Protein AF-A0A0J8TTZ3-F1 (afdb_monomer)

Radius of gyration: 18.93 Å; Cα contacts (8 Å, |Δi|>4): 121; chains: 1; bounding box: 47×55×58 Å

Organism: NCBI:txid454286

Sequence (157 aa):
MGAEGASVQDRLTRWAQRLKNLTVSPLTRDYPETTPSGPDVSKRAIEAFESLKLSSEVQAAISKLSGPGDSGFLVFLTAFVVLVSRLTGDEDIALGTSSESDGRSFVLRVPISQNESFAKLYSRVSEAFAQGVSDIVPLRTLRTYIQKENKYEVVKR

Structure (mmCIF, N/CA/C/O backbone):
data_AF-A0A0J8TTZ3-F1
#
_entry.id   AF-A0A0J8TTZ3-F1
#
loop_
_atom_site.group_PDB
_atom_site.id
_atom_site.type_symbol
_atom_site.label_atom_id
_atom_site.label_alt_id
_atom_site.label_comp_id
_atom_site.label_asym_id
_atom_site.label_entity_id
_atom_site.label_seq_id
_atom_site.pdbx_PDB_ins_code
_atom_site.Cartn_x
_atom_site.Cartn_y
_atom_site.Cartn_z
_atom_site.occupancy
_atom_site.B_iso_or_equiv
_atom_site.auth_seq_id
_atom_site.auth_comp_id
_atom_site.auth_asym_id
_atom_site.auth_atom_id
_atom_site.pdbx_PDB_model_num
ATOM 1 N N . MET A 1 1 ? 1.325 -30.690 -8.807 1.00 32.97 1 MET A N 1
ATOM 2 C CA . MET A 1 1 ? 1.105 -29.598 -9.780 1.00 32.97 1 MET A CA 1
ATOM 3 C C . MET A 1 1 ? 1.741 -28.349 -9.200 1.00 32.97 1 MET A C 1
ATOM 5 O O . MET A 1 1 ? 1.192 -27.787 -8.264 1.00 32.97 1 MET A O 1
ATOM 9 N N . GLY A 1 2 ? 2.962 -28.026 -9.629 1.00 34.06 2 GLY A N 1
ATOM 10 C CA . GLY A 1 2 ? 3.711 -26.878 -9.116 1.00 34.06 2 GLY A CA 1
ATOM 11 C C . GLY A 1 2 ? 3.268 -25.610 -9.833 1.00 34.06 2 GLY A C 1
ATOM 12 O O . GLY A 1 2 ? 3.233 -25.594 -11.059 1.00 34.06 2 GLY A O 1
ATOM 13 N N . ALA A 1 3 ? 2.906 -24.578 -9.077 1.00 40.16 3 ALA A N 1
ATOM 14 C CA . ALA A 1 3 ? 2.734 -23.243 -9.622 1.00 40.16 3 ALA A CA 1
ATOM 15 C C . ALA A 1 3 ? 4.099 -22.771 -10.141 1.00 40.16 3 ALA A C 1
ATOM 17 O O . ALA A 1 3 ? 5.017 -22.531 -9.356 1.00 40.16 3 ALA A O 1
ATOM 18 N N . GLU A 1 4 ? 4.248 -22.702 -11.461 1.00 42.59 4 GLU A N 1
ATOM 19 C CA . GLU A 1 4 ? 5.370 -22.027 -12.100 1.00 42.59 4 GLU A CA 1
ATOM 20 C C . GLU A 1 4 ? 5.381 -20.581 -11.598 1.00 42.59 4 GLU A C 1
ATOM 22 O O . GLU A 1 4 ? 4.459 -19.804 -11.854 1.00 42.59 4 GLU A O 1
ATOM 27 N N . GLY A 1 5 ? 6.398 -20.230 -10.809 1.00 55.91 5 GLY A N 1
ATOM 28 C CA . GLY A 1 5 ? 6.612 -18.850 -10.403 1.00 55.91 5 GLY A CA 1
ATOM 29 C C . GLY A 1 5 ? 6.749 -18.005 -11.663 1.00 55.91 5 GLY A C 1
ATOM 30 O O . GLY A 1 5 ? 7.667 -18.234 -12.448 1.00 55.91 5 GLY A O 1
ATOM 31 N N . ALA A 1 6 ? 5.817 -17.067 -11.866 1.00 66.12 6 ALA A N 1
ATOM 32 C CA . ALA A 1 6 ? 5.821 -16.165 -13.012 1.00 66.12 6 ALA A CA 1
ATOM 33 C C . ALA A 1 6 ? 7.231 -15.611 -13.243 1.00 66.12 6 ALA A C 1
ATOM 35 O O . ALA A 1 6 ? 7.907 -15.208 -12.285 1.00 66.12 6 ALA A O 1
ATOM 36 N N . SER A 1 7 ? 7.673 -15.589 -14.502 1.00 87.62 7 SER A N 1
ATOM 37 C CA . SER A 1 7 ? 9.035 -15.183 -14.819 1.00 87.62 7 SER A CA 1
ATOM 38 C C . SER A 1 7 ? 9.295 -13.760 -14.315 1.00 87.62 7 SER A C 1
ATOM 40 O O . SER A 1 7 ? 8.383 -12.936 -14.169 1.00 87.62 7 SER A O 1
ATOM 42 N N . VAL A 1 8 ? 10.561 -13.433 -14.052 1.00 87.94 8 VAL A N 1
ATOM 43 C CA . VAL A 1 8 ? 10.943 -12.073 -13.636 1.00 87.94 8 VAL A CA 1
ATOM 44 C C . VAL A 1 8 ? 10.455 -11.028 -14.649 1.00 87.94 8 VAL A C 1
ATOM 46 O O . VAL A 1 8 ? 10.057 -9.935 -14.247 1.00 87.94 8 VAL A O 1
ATOM 49 N N . GLN A 1 9 ? 10.390 -11.382 -15.937 1.00 89.31 9 GLN A N 1
ATOM 50 C CA . GLN A 1 9 ? 9.916 -10.477 -16.985 1.00 89.31 9 GLN A CA 1
ATOM 51 C C . GLN A 1 9 ? 8.409 -10.243 -16.921 1.00 89.31 9 GLN A C 1
ATOM 53 O O . GLN A 1 9 ? 7.968 -9.108 -17.109 1.00 89.31 9 GLN A O 1
ATOM 58 N N . ASP A 1 10 ? 7.625 -11.261 -16.573 1.00 92.06 10 ASP A N 1
ATOM 59 C CA . ASP A 1 10 ? 6.181 -11.102 -16.388 1.00 92.06 10 ASP A CA 1
ATOM 60 C C . ASP A 1 10 ? 5.889 -10.185 -15.199 1.00 92.06 10 ASP A C 1
ATOM 62 O O . ASP A 1 10 ? 5.024 -9.313 -15.274 1.00 92.06 10 ASP A O 1
ATOM 66 N N . ARG A 1 11 ? 6.657 -10.331 -14.112 1.00 92.69 11 ARG A N 1
ATOM 67 C CA . ARG A 1 11 ? 6.553 -9.479 -12.916 1.00 92.69 11 ARG A CA 1
ATOM 68 C C . ARG A 1 11 ? 6.930 -8.032 -13.232 1.00 92.69 11 ARG A C 1
ATOM 70 O O . ARG A 1 11 ? 6.206 -7.118 -12.847 1.00 92.69 11 ARG A O 1
ATOM 77 N N . LEU A 1 12 ? 8.017 -7.812 -13.979 1.00 92.81 12 LEU A N 1
ATOM 78 C CA . LEU A 1 12 ? 8.408 -6.475 -14.446 1.00 92.81 12 LEU A CA 1
ATOM 79 C C . LEU A 1 12 ? 7.339 -5.846 -15.342 1.00 92.81 12 LEU A C 1
ATOM 81 O O . LEU A 1 12 ? 7.016 -4.676 -15.158 1.00 92.81 12 LEU A O 1
ATOM 85 N N . THR A 1 13 ? 6.754 -6.620 -16.257 1.00 93.12 13 THR A N 1
ATOM 86 C CA . THR A 1 13 ? 5.685 -6.147 -17.146 1.00 93.12 13 THR A CA 1
ATOM 87 C C . THR A 1 13 ? 4.443 -5.757 -16.350 1.00 93.12 13 THR A C 1
ATOM 89 O O . THR A 1 13 ? 3.920 -4.660 -16.538 1.00 93.12 13 THR A O 1
ATOM 92 N N . ARG A 1 14 ? 4.001 -6.598 -15.404 1.00 92.31 14 ARG A N 1
ATOM 93 C CA . ARG A 1 14 ? 2.874 -6.275 -14.514 1.00 92.31 14 ARG A CA 1
ATOM 94 C C . ARG A 1 14 ? 3.123 -4.996 -13.725 1.00 92.31 14 ARG A C 1
ATOM 96 O O . ARG A 1 14 ? 2.238 -4.148 -13.673 1.00 92.31 14 ARG A O 1
ATOM 103 N N . TRP A 1 15 ? 4.317 -4.818 -13.160 1.00 92.75 15 TRP A N 1
ATOM 104 C CA . TRP A 1 15 ? 4.656 -3.588 -12.444 1.00 92.75 15 TRP A CA 1
ATOM 105 C C . TRP A 1 15 ? 4.719 -2.362 -13.342 1.00 92.75 15 TRP A C 1
ATOM 107 O O . TRP A 1 15 ? 4.212 -1.314 -12.953 1.00 92.75 15 TRP A O 1
ATOM 117 N N . ALA A 1 16 ? 5.306 -2.479 -14.533 1.00 91.19 16 ALA A N 1
ATOM 118 C CA . ALA A 1 16 ? 5.344 -1.383 -15.490 1.00 91.19 16 ALA A CA 1
ATOM 119 C C . ALA A 1 16 ? 3.925 -0.925 -15.842 1.00 91.19 16 ALA A C 1
ATOM 121 O O . ALA A 1 16 ? 3.646 0.267 -15.774 1.00 91.19 16 ALA A O 1
ATOM 122 N N . GLN A 1 17 ? 3.009 -1.868 -16.096 1.00 91.06 17 GLN A N 1
ATOM 123 C CA . GLN A 1 17 ? 1.587 -1.580 -16.313 1.00 91.06 17 GLN A CA 1
ATOM 124 C C . GLN A 1 17 ? 0.930 -0.947 -15.080 1.00 91.06 17 GLN A C 1
ATOM 126 O O . GLN A 1 17 ? 0.285 0.093 -15.188 1.00 91.06 17 GLN A O 1
ATOM 131 N N . ARG A 1 18 ? 1.145 -1.526 -13.891 1.00 90.94 18 ARG A N 1
ATOM 132 C CA . ARG A 1 18 ? 0.575 -1.047 -12.621 1.00 90.94 18 ARG A CA 1
ATOM 133 C C . ARG A 1 18 ? 1.063 0.359 -12.252 1.00 90.94 18 ARG A C 1
ATOM 135 O O . ARG A 1 18 ? 0.361 1.053 -11.528 1.00 90.94 18 ARG A O 1
ATOM 142 N N . LEU A 1 19 ? 2.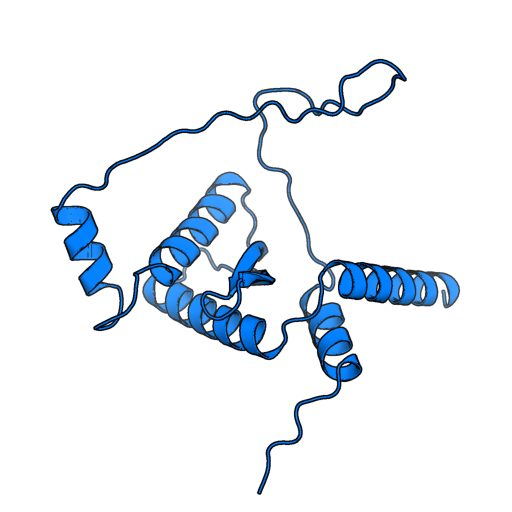22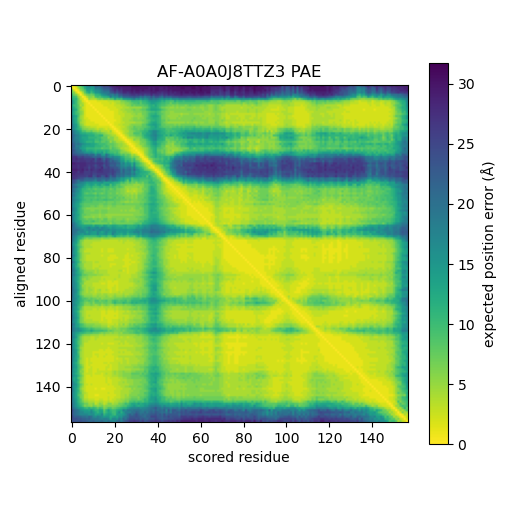0 0.800 -12.750 1.00 90.06 19 LEU A N 1
ATOM 143 C CA . LEU A 1 19 ? 2.798 2.128 -12.501 1.00 90.06 19 LEU A CA 1
ATOM 144 C C . LEU A 1 19 ? 2.649 3.109 -13.682 1.00 90.06 19 LEU A C 1
ATOM 146 O O . LEU A 1 19 ? 3.183 4.217 -13.612 1.00 90.06 19 LEU A O 1
ATOM 150 N N . LYS A 1 20 ? 1.923 2.755 -14.755 1.00 88.06 20 LYS A N 1
ATOM 151 C CA . LYS A 1 20 ? 1.655 3.702 -15.854 1.00 88.06 20 LYS A CA 1
ATOM 152 C C . LYS A 1 20 ? 0.799 4.872 -15.379 1.00 88.06 20 LYS A C 1
ATOM 154 O O . LYS A 1 20 ? -0.120 4.689 -14.580 1.00 88.06 20 LYS A O 1
ATOM 159 N N . ASN A 1 21 ? 1.073 6.058 -15.923 1.00 85.00 21 ASN A N 1
ATOM 160 C CA . ASN A 1 21 ? 0.333 7.295 -15.642 1.00 85.00 21 ASN A CA 1
ATOM 161 C C . ASN A 1 21 ? 0.244 7.616 -14.145 1.00 85.00 21 ASN A C 1
ATOM 163 O O . ASN A 1 21 ? -0.784 8.088 -13.672 1.00 85.00 21 ASN A O 1
ATOM 167 N N . LEU A 1 22 ? 1.294 7.287 -13.390 1.00 81.81 22 LEU A N 1
ATOM 168 C CA . LEU A 1 22 ? 1.352 7.635 -11.984 1.00 81.81 22 LEU A CA 1
ATOM 169 C C . LEU A 1 22 ? 1.609 9.137 -11.856 1.00 81.81 22 LEU A C 1
ATOM 171 O O . LEU A 1 22 ? 2.669 9.626 -12.253 1.00 81.81 22 LEU A O 1
ATOM 175 N N . THR A 1 23 ? 0.646 9.846 -11.286 1.00 70.06 23 THR A N 1
ATOM 176 C CA . THR A 1 23 ? 0.830 11.229 -10.858 1.00 70.06 23 THR A CA 1
ATOM 177 C C . THR A 1 23 ? 1.382 11.197 -9.442 1.00 70.06 23 THR A C 1
ATOM 179 O O . THR A 1 23 ? 0.830 10.527 -8.576 1.00 70.06 23 THR A O 1
ATOM 182 N N . VAL A 1 24 ? 2.505 11.873 -9.212 1.00 74.69 24 VAL A N 1
ATOM 183 C CA . VAL A 1 24 ? 3.072 12.028 -7.871 1.00 74.69 24 VAL A CA 1
ATOM 184 C C . VAL A 1 24 ? 3.026 13.508 -7.539 1.00 74.69 24 VAL A C 1
ATOM 186 O O . VAL A 1 24 ? 3.877 14.268 -8.008 1.00 74.69 24 VAL A O 1
ATOM 189 N N . SER A 1 25 ? 2.028 13.917 -6.758 1.00 77.00 25 SER A N 1
ATOM 190 C CA . SER A 1 25 ? 1.970 15.282 -6.245 1.00 77.00 25 SER A CA 1
ATOM 191 C C . SER A 1 25 ? 2.960 15.432 -5.085 1.00 77.00 25 SER A C 1
ATOM 193 O O . SER A 1 25 ? 2.981 14.600 -4.171 1.00 77.00 25 SER A O 1
ATOM 195 N N . PRO A 1 26 ? 3.823 16.463 -5.095 1.00 76.25 26 PRO A N 1
ATOM 196 C CA . PRO A 1 26 ? 4.706 16.716 -3.970 1.00 76.25 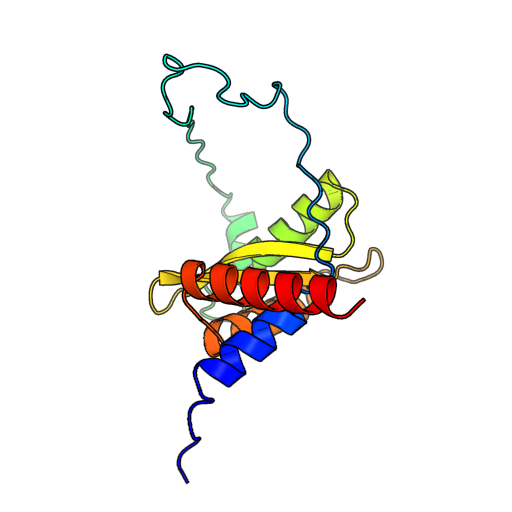26 PRO A CA 1
ATOM 197 C C . PRO A 1 26 ? 3.873 17.122 -2.750 1.00 76.25 26 PRO A C 1
ATOM 199 O O . PRO A 1 26 ? 2.955 17.934 -2.853 1.00 76.25 26 PRO A O 1
ATOM 202 N N . LEU A 1 27 ? 4.223 16.589 -1.578 1.00 80.44 27 LEU A N 1
ATOM 203 C CA . LEU A 1 27 ? 3.699 17.113 -0.318 1.00 80.44 27 LEU A CA 1
ATOM 204 C C . LEU A 1 27 ? 4.144 18.569 -0.154 1.00 80.44 27 LEU A C 1
ATOM 206 O O . LEU A 1 27 ? 5.285 18.910 -0.484 1.00 80.44 27 LEU A O 1
ATOM 210 N N . THR A 1 28 ? 3.258 19.416 0.373 1.00 79.50 28 THR A N 1
ATOM 211 C CA . THR A 1 28 ? 3.598 20.795 0.727 1.00 79.50 28 THR A CA 1
ATOM 212 C C . THR A 1 28 ? 4.780 20.782 1.690 1.00 79.50 28 THR A C 1
ATOM 214 O O . THR A 1 28 ? 4.745 20.103 2.714 1.00 79.50 28 THR A O 1
ATOM 217 N N . ARG A 1 29 ? 5.847 21.498 1.335 1.00 77.62 29 ARG A N 1
ATOM 218 C CA . ARG A 1 29 ? 7.044 21.622 2.165 1.00 77.62 29 ARG A CA 1
ATOM 219 C C . ARG A 1 29 ? 7.089 23.002 2.789 1.00 77.62 29 ARG A C 1
ATOM 221 O O . ARG A 1 29 ? 6.805 23.989 2.115 1.00 77.62 29 ARG A O 1
AT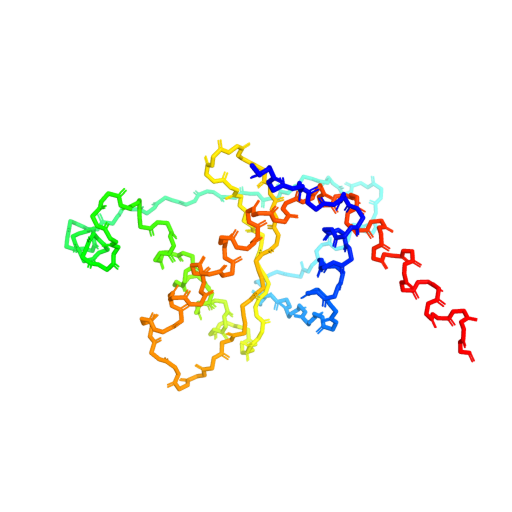OM 228 N N . ASP A 1 30 ? 7.542 23.057 4.034 1.00 84.25 30 ASP A N 1
ATOM 229 C CA . ASP A 1 30 ? 7.769 24.320 4.742 1.00 84.25 30 ASP A CA 1
ATOM 230 C C . ASP A 1 30 ? 8.978 25.089 4.186 1.00 84.25 30 ASP A C 1
ATOM 232 O O . ASP A 1 30 ? 9.088 26.302 4.354 1.00 84.25 30 ASP A O 1
ATOM 236 N N . TYR A 1 31 ? 9.881 24.388 3.489 1.00 78.69 31 TYR A N 1
ATOM 237 C CA . TYR A 1 31 ? 11.104 24.948 2.920 1.00 78.69 31 TYR A CA 1
ATOM 23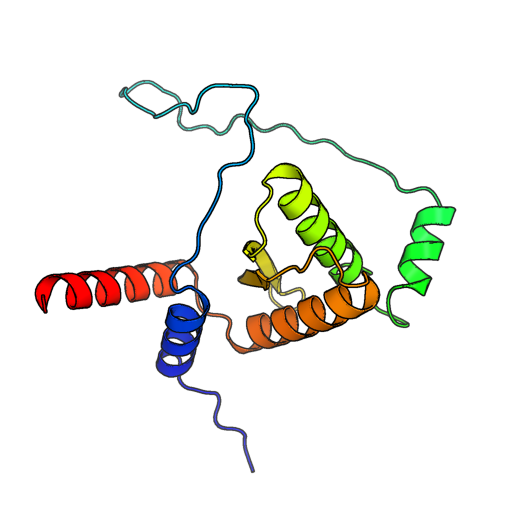8 C C . TYR A 1 31 ? 11.222 24.658 1.417 1.00 78.69 31 TYR A C 1
ATOM 240 O O . TYR A 1 31 ? 10.776 23.599 0.958 1.00 78.69 31 TYR A O 1
ATOM 248 N N . PRO A 1 32 ? 11.868 25.554 0.644 1.00 77.25 32 PRO A N 1
ATOM 249 C CA . PRO A 1 32 ? 12.167 25.318 -0.763 1.00 77.25 32 PRO A CA 1
ATOM 250 C C . PRO A 1 32 ? 12.978 24.040 -0.968 1.00 77.25 32 PRO A C 1
ATOM 252 O O . PRO A 1 32 ? 13.827 23.678 -0.151 1.00 77.25 32 PRO A O 1
ATOM 255 N N . GLU A 1 33 ? 12.755 23.374 -2.099 1.00 69.50 33 GLU A N 1
ATOM 256 C CA . GLU A 1 33 ? 13.550 22.212 -2.472 1.00 69.50 33 GLU A CA 1
ATOM 257 C C . GLU A 1 33 ? 15.007 22.634 -2.691 1.00 69.50 33 GLU A C 1
ATOM 259 O O . GLU A 1 33 ? 15.317 23.442 -3.571 1.00 69.50 33 GLU A O 1
ATOM 264 N N . THR A 1 34 ? 15.914 22.090 -1.880 1.00 64.94 34 THR A N 1
ATOM 265 C CA . THR A 1 34 ? 17.352 22.277 -2.056 1.00 64.94 34 THR A CA 1
ATOM 266 C C . THR A 1 34 ? 17.787 21.486 -3.283 1.00 64.94 34 THR A C 1
ATOM 268 O O . THR A 1 34 ? 18.273 20.362 -3.198 1.00 64.94 34 THR A O 1
ATOM 271 N N . THR A 1 35 ? 17.592 22.058 -4.470 1.00 58.75 35 THR A N 1
ATOM 272 C CA . THR A 1 35 ? 18.233 21.520 -5.671 1.00 58.75 35 THR A CA 1
ATOM 273 C C . THR A 1 35 ? 19.737 21.713 -5.469 1.00 58.75 35 THR A C 1
ATOM 275 O O . THR A 1 35 ? 20.164 22.853 -5.263 1.00 58.75 35 THR A O 1
ATOM 278 N N . PRO A 1 36 ? 20.556 20.647 -5.446 1.00 57.84 36 PRO A N 1
ATOM 279 C CA . PRO A 1 36 ? 21.984 20.794 -5.222 1.00 57.84 36 PRO A CA 1
ATOM 280 C C . PRO A 1 36 ? 22.614 21.383 -6.489 1.00 57.84 36 PRO A C 1
ATOM 282 O O . PRO A 1 36 ? 23.066 20.663 -7.373 1.00 57.84 36 PRO A O 1
ATOM 285 N N . SER A 1 37 ? 22.606 22.710 -6.588 1.00 53.16 37 SER A N 1
ATOM 286 C CA . SER A 1 37 ? 23.117 23.470 -7.735 1.00 53.16 37 SER A CA 1
ATOM 287 C C . SER A 1 37 ? 24.573 23.915 -7.551 1.00 53.16 37 SER A C 1
ATOM 289 O O . SER A 1 37 ? 25.015 24.848 -8.215 1.00 53.16 37 SER A O 1
ATOM 291 N N . GLY A 1 38 ? 25.332 23.291 -6.643 1.00 55.47 38 GLY A N 1
ATOM 292 C CA . GLY A 1 38 ? 26.706 23.702 -6.354 1.00 55.47 38 GLY A CA 1
ATOM 293 C C . GLY A 1 38 ? 27.606 22.561 -5.869 1.00 55.47 38 GLY A C 1
ATOM 294 O O . GLY A 1 38 ? 27.112 21.618 -5.247 1.00 55.47 38 GLY A O 1
ATOM 295 N N . PRO A 1 39 ? 28.925 22.642 -6.130 1.00 55.50 39 PRO A N 1
ATOM 296 C CA . PRO A 1 39 ? 29.899 21.612 -5.758 1.00 55.50 39 PRO A CA 1
ATOM 297 C C . PRO A 1 39 ? 30.117 21.465 -4.239 1.00 55.50 39 PRO A C 1
ATOM 299 O O . PRO A 1 39 ? 30.729 20.485 -3.828 1.00 55.50 39 PRO A O 1
ATOM 302 N N . ASP A 1 40 ? 29.585 22.387 -3.425 1.00 52.47 40 ASP A N 1
ATOM 303 C CA . ASP A 1 40 ? 29.862 22.509 -1.982 1.00 52.47 40 ASP A CA 1
ATOM 304 C C . ASP A 1 40 ? 28.642 22.279 -1.067 1.00 52.47 40 ASP A C 1
ATOM 306 O O . ASP A 1 40 ? 28.722 22.419 0.153 1.00 52.47 40 ASP A O 1
ATOM 310 N N . VAL A 1 41 ? 27.478 21.920 -1.624 1.00 56.56 41 VAL A N 1
ATOM 311 C CA . VAL A 1 41 ? 26.306 21.610 -0.792 1.00 56.56 41 VAL A CA 1
ATOM 312 C C . VAL A 1 41 ? 26.479 20.194 -0.260 1.00 56.56 41 VAL A C 1
ATOM 314 O O . VAL A 1 41 ? 26.404 19.218 -1.012 1.00 56.56 41 VAL A O 1
ATOM 317 N N . SER A 1 42 ? 26.716 20.065 1.046 1.00 53.31 42 SER A N 1
ATOM 318 C CA . SER A 1 42 ? 26.743 18.772 1.723 1.00 53.31 42 SER A CA 1
ATOM 319 C C . SER A 1 42 ? 25.479 17.985 1.367 1.00 53.31 42 SER A C 1
ATOM 321 O O . SER A 1 42 ? 24.377 18.369 1.751 1.00 53.31 42 SER A O 1
ATOM 323 N N . LYS A 1 43 ? 25.634 16.862 0.655 1.00 59.06 43 LYS A N 1
ATOM 324 C CA . LYS 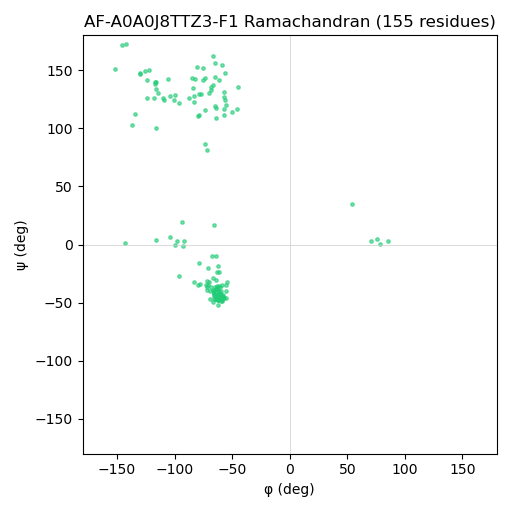A 1 43 ? 24.559 15.939 0.229 1.00 59.06 43 LYS A CA 1
ATOM 325 C C . LYS A 1 43 ? 23.861 15.216 1.392 1.00 59.06 43 LYS A C 1
ATOM 327 O O . LYS A 1 43 ? 23.269 14.158 1.195 1.00 59.06 43 LYS A O 1
ATOM 332 N N . ARG A 1 44 ? 24.016 15.700 2.623 1.00 63.00 44 ARG A N 1
ATOM 333 C CA . ARG A 1 44 ? 23.471 15.047 3.804 1.00 63.00 44 ARG A CA 1
ATOM 334 C C . ARG A 1 44 ? 22.016 15.467 3.936 1.00 63.00 44 ARG A C 1
ATOM 336 O O . ARG A 1 44 ? 21.730 16.658 4.011 1.00 63.00 44 ARG A O 1
ATOM 343 N N . ALA A 1 45 ? 21.116 14.489 3.953 1.00 67.19 45 ALA A N 1
ATOM 344 C CA . ALA A 1 45 ? 19.740 14.736 4.343 1.00 67.19 45 ALA A CA 1
ATOM 345 C C . ALA A 1 45 ? 19.734 15.342 5.755 1.00 67.19 45 ALA A C 1
ATOM 347 O O . ALA A 1 45 ? 20.433 14.856 6.648 1.00 67.19 45 ALA A O 1
ATOM 348 N N . ILE A 1 46 ? 18.994 16.435 5.937 1.00 73.94 46 ILE A N 1
ATOM 349 C CA . ILE A 1 46 ? 18.671 16.927 7.274 1.00 73.94 46 ILE A CA 1
ATOM 350 C C . ILE A 1 46 ? 17.530 16.038 7.760 1.00 73.94 46 ILE A C 1
ATOM 352 O O . ILE A 1 46 ? 16.441 16.065 7.192 1.00 73.94 46 ILE A O 1
ATOM 356 N N . GLU A 1 47 ? 17.808 15.211 8.761 1.00 83.50 47 GLU A N 1
ATOM 357 C CA . GLU A 1 47 ? 16.871 14.229 9.302 1.00 83.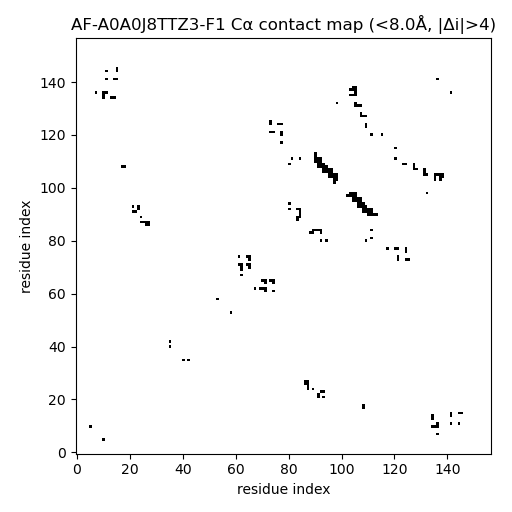50 47 GLU A CA 1
ATOM 358 C C . GLU A 1 47 ? 16.577 14.565 10.765 1.00 83.50 47 GLU A C 1
ATOM 360 O O . GLU A 1 47 ? 17.480 14.909 11.530 1.00 83.50 47 GLU A O 1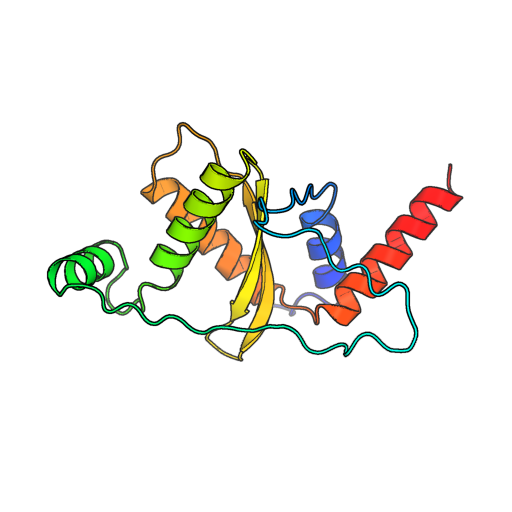
ATOM 365 N N . ALA A 1 48 ? 15.310 14.448 11.151 1.00 88.56 48 ALA A N 1
ATOM 366 C CA . ALA A 1 48 ? 14.850 14.527 12.529 1.00 88.56 48 ALA A CA 1
ATOM 367 C C . ALA A 1 48 ? 13.953 13.317 12.810 1.00 88.56 48 ALA A C 1
ATOM 369 O O . ALA A 1 48 ? 13.255 12.839 11.914 1.00 88.56 48 ALA A O 1
ATOM 370 N N . PHE A 1 49 ? 13.984 12.819 14.045 1.00 90.56 49 PHE A N 1
ATOM 371 C CA . PHE A 1 49 ? 13.193 11.667 14.467 1.00 90.56 49 PHE A CA 1
ATOM 372 C C . PHE A 1 49 ? 12.236 12.087 15.569 1.00 90.56 49 PHE A C 1
ATOM 374 O O . PHE A 1 49 ? 12.663 12.596 16.601 1.00 90.56 49 PHE A O 1
ATOM 381 N N . GLU A 1 50 ? 10.956 11.811 15.356 1.00 93.62 50 GLU A N 1
ATOM 382 C CA . GLU A 1 50 ? 9.904 12.008 16.345 1.00 93.62 50 GLU A CA 1
ATOM 383 C C . GLU A 1 50 ? 9.294 10.658 16.713 1.00 93.62 50 GLU A C 1
ATOM 385 O O . GLU A 1 50 ? 9.117 9.782 15.865 1.00 93.62 50 GLU A O 1
ATOM 390 N N . SER A 1 51 ? 9.001 10.469 17.998 1.00 93.50 51 SER A N 1
ATOM 391 C CA . SER A 1 51 ? 8.438 9.224 18.526 1.00 93.50 51 SER A CA 1
ATOM 392 C C . SER A 1 51 ? 7.135 9.499 19.255 1.00 93.50 51 SER A C 1
ATOM 394 O O . SER A 1 51 ? 7.085 10.291 20.192 1.00 93.50 51 SER A O 1
ATOM 396 N N . LEU A 1 52 ? 6.081 8.789 18.859 1.00 92.25 52 LEU A N 1
ATOM 397 C CA . LEU A 1 52 ? 4.752 8.906 19.448 1.00 92.25 52 LEU A CA 1
ATOM 398 C C . LEU A 1 52 ? 4.369 7.586 20.116 1.00 92.25 52 LEU A C 1
ATOM 400 O O . LEU A 1 52 ? 4.533 6.512 19.538 1.00 92.25 52 LEU A O 1
ATOM 404 N N . LYS A 1 53 ? 3.839 7.665 21.340 1.00 93.06 53 LYS A N 1
ATOM 405 C CA . LYS A 1 53 ? 3.264 6.513 22.045 1.00 93.06 53 LYS A CA 1
ATOM 406 C C . LYS A 1 53 ? 1.748 6.560 21.929 1.00 93.06 53 LYS A C 1
ATOM 408 O O . LYS A 1 53 ? 1.125 7.546 22.312 1.00 93.06 53 LYS A O 1
ATOM 413 N N . LEU A 1 54 ? 1.161 5.481 21.424 1.00 90.38 54 LEU A N 1
ATOM 414 C CA . LEU A 1 54 ? -0.289 5.337 21.330 1.00 90.38 54 LEU A CA 1
ATOM 415 C C . LEU A 1 54 ? -0.879 5.041 22.709 1.00 90.38 54 LEU A C 1
ATOM 417 O O . LEU A 1 54 ? -0.302 4.264 23.474 1.00 90.38 54 LEU A O 1
ATOM 421 N N . SER A 1 55 ? -2.048 5.608 23.013 1.00 94.81 55 SER A N 1
ATOM 422 C CA . SER A 1 55 ? -2.796 5.236 24.216 1.00 94.81 55 SER A CA 1
ATOM 423 C C . SER A 1 55 ? -3.253 3.774 24.142 1.00 94.81 55 SER A C 1
ATOM 425 O O . SER A 1 55 ? -3.398 3.203 23.058 1.00 94.81 55 SER A O 1
ATOM 427 N N . SER A 1 56 ? -3.502 3.156 25.297 1.00 92.50 56 SER A N 1
ATOM 428 C CA . SER A 1 56 ? -4.010 1.778 25.377 1.00 92.50 56 SER A CA 1
ATOM 429 C C . SER A 1 56 ? -5.351 1.604 24.660 1.00 92.50 56 SER A C 1
ATOM 431 O O . SER A 1 56 ? -5.591 0.570 24.043 1.00 92.50 56 SER A O 1
ATOM 433 N N . GLU A 1 57 ? -6.203 2.629 24.692 1.00 94.00 57 GLU A N 1
ATOM 434 C CA . GLU A 1 57 ? -7.482 2.652 23.983 1.00 94.00 57 GLU A CA 1
ATOM 435 C C . GLU A 1 57 ? -7.296 2.558 22.464 1.00 94.00 57 GLU A C 1
ATOM 437 O O . GLU A 1 57 ? -7.930 1.726 21.815 1.00 94.00 57 GLU A O 1
ATOM 442 N N . VAL A 1 58 ? -6.385 3.358 21.900 1.00 91.62 58 VAL A N 1
ATOM 443 C CA . VAL A 1 58 ? -6.095 3.344 20.459 1.00 91.62 58 VAL A CA 1
ATOM 444 C C . VAL A 1 58 ? -5.481 2.011 20.047 1.00 91.62 58 VAL A C 1
ATOM 446 O O . VAL A 1 58 ? -5.882 1.444 19.034 1.00 91.62 58 VAL A O 1
ATOM 449 N N . GLN A 1 59 ? -4.564 1.465 20.849 1.00 90.00 59 GLN A N 1
ATOM 450 C CA . GLN A 1 59 ? -3.990 0.140 20.597 1.00 90.00 59 GLN A CA 1
ATOM 451 C C . GLN A 1 59 ? -5.078 -0.944 20.567 1.00 90.00 59 GLN A C 1
ATOM 453 O O . GLN A 1 59 ? -5.130 -1.735 19.629 1.00 90.00 59 GLN A O 1
ATOM 458 N N . ALA A 1 60 ? -6.001 -0.933 21.534 1.00 89.19 60 ALA A N 1
ATOM 459 C CA . ALA A 1 60 ? -7.114 -1.876 21.572 1.00 89.19 60 ALA A CA 1
ATOM 460 C C . ALA A 1 60 ? -8.082 -1.697 20.389 1.00 89.19 60 ALA A C 1
ATOM 462 O O . ALA A 1 60 ? -8.615 -2.681 19.878 1.00 89.19 60 ALA A O 1
ATOM 463 N N . ALA A 1 61 ? -8.320 -0.461 19.940 1.00 90.12 61 ALA A N 1
ATOM 464 C CA . ALA A 1 61 ? -9.131 -0.187 18.756 1.00 90.12 61 ALA A CA 1
ATOM 465 C C . ALA A 1 61 ? -8.466 -0.721 17.478 1.00 90.12 61 ALA A C 1
ATOM 467 O O . ALA A 1 61 ? -9.139 -1.342 16.658 1.00 90.12 61 ALA A O 1
ATOM 468 N N . ILE A 1 62 ? -7.147 -0.558 17.340 1.00 90.50 62 ILE A N 1
ATOM 469 C CA . ILE A 1 62 ? -6.380 -1.111 16.217 1.00 90.50 62 ILE A CA 1
ATOM 470 C C . ILE A 1 62 ? -6.445 -2.635 16.227 1.00 90.50 62 ILE A C 1
ATOM 472 O O . ILE A 1 62 ? -6.772 -3.204 15.196 1.00 90.50 62 ILE A O 1
ATOM 476 N N . SER A 1 63 ? -6.248 -3.291 17.376 1.00 87.56 63 SER A N 1
ATOM 477 C CA . SER A 1 63 ? -6.366 -4.753 17.491 1.00 87.56 63 SER A CA 1
ATOM 478 C C . SER A 1 63 ? -7.754 -5.302 17.155 1.00 87.56 63 SER A C 1
ATOM 480 O O . SER A 1 63 ? -7.880 -6.480 16.847 1.00 87.56 63 SER A O 1
ATOM 482 N N . LYS A 1 64 ? -8.806 -4.481 17.260 1.00 87.31 64 LYS A N 1
ATOM 483 C CA . LYS A 1 64 ? -10.168 -4.853 16.841 1.00 87.31 64 LYS A CA 1
ATOM 484 C C . LYS A 1 64 ? -10.391 -4.658 15.343 1.00 87.31 64 LYS A C 1
ATOM 486 O O . LYS A 1 64 ? -11.217 -5.355 14.763 1.00 87.31 64 LYS A O 1
ATOM 491 N N . LEU A 1 65 ? -9.725 -3.665 14.752 1.00 86.69 65 LEU A N 1
ATOM 492 C CA . LEU A 1 65 ? -9.768 -3.395 13.314 1.00 86.69 65 LEU A CA 1
ATOM 493 C C . LEU A 1 65 ? -8.887 -4.373 12.535 1.00 86.69 65 LEU A C 1
ATOM 495 O O . LEU A 1 65 ? -9.224 -4.730 11.409 1.00 86.69 65 LEU A O 1
ATOM 499 N N . SER A 1 66 ? -7.768 -4.788 13.125 1.00 84.19 66 SER A N 1
ATOM 500 C CA . SER A 1 66 ? -6.909 -5.835 12.598 1.00 84.19 66 SER A CA 1
ATOM 501 C C . SER A 1 66 ? -7.473 -7.217 12.942 1.00 84.19 66 SER A C 1
ATOM 503 O O . SER A 1 66 ? -8.209 -7.395 13.914 1.00 84.19 66 SER A O 1
ATOM 505 N N . GLY A 1 67 ? -7.171 -8.214 12.109 1.00 73.06 67 GLY A N 1
ATOM 506 C CA . GLY A 1 67 ? -7.562 -9.594 12.390 1.00 73.06 67 GLY A CA 1
ATOM 507 C C . GLY A 1 67 ? -6.828 -10.163 13.617 1.00 73.06 67 GLY A C 1
ATOM 508 O O . GLY A 1 67 ? -5.783 -9.640 14.015 1.00 73.06 67 GLY A O 1
ATOM 509 N N . PRO A 1 68 ? -7.317 -11.265 14.216 1.00 68.06 68 PRO A N 1
ATOM 510 C CA . PRO A 1 68 ? -6.596 -11.950 15.286 1.00 68.06 68 PRO A CA 1
ATOM 511 C C . PRO A 1 68 ? -5.175 -12.329 14.837 1.00 68.06 68 PRO A C 1
ATOM 513 O O . PRO A 1 68 ? -5.013 -13.079 13.877 1.00 68.06 68 PRO A O 1
ATOM 516 N N . GLY A 1 69 ? -4.152 -11.818 15.529 1.00 66.12 69 GLY A N 1
ATOM 517 C CA . GLY A 1 69 ? -2.740 -12.083 15.212 1.00 66.12 69 GLY A CA 1
ATOM 518 C C . GLY A 1 69 ? -2.114 -11.178 14.140 1.00 66.12 69 GLY A C 1
ATOM 519 O O . GLY A 1 69 ? -0.950 -11.380 13.808 1.00 66.12 69 GLY A O 1
ATOM 520 N N . ASP A 1 70 ? -2.841 -10.184 13.621 1.00 77.31 70 ASP A N 1
ATOM 521 C CA . ASP A 1 70 ? -2.315 -9.168 12.699 1.00 77.31 70 ASP A CA 1
ATOM 522 C C . ASP A 1 70 ? -1.648 -8.022 13.487 1.00 77.31 70 ASP A C 1
ATOM 524 O O . ASP A 1 70 ? -2.204 -7.516 14.467 1.00 77.31 70 ASP A O 1
ATOM 528 N N . SER A 1 71 ? -0.458 -7.598 13.045 1.00 81.69 71 SER A N 1
ATOM 529 C CA . SER A 1 71 ? 0.349 -6.524 13.642 1.00 81.69 71 SER A CA 1
ATOM 530 C C . SER A 1 71 ? -0.319 -5.143 13.585 1.00 81.69 71 SER A C 1
ATOM 532 O O . SER A 1 71 ? 0.174 -4.188 14.186 1.00 81.69 71 SER A O 1
ATOM 534 N N . GLY A 1 72 ? -1.431 -5.008 12.853 1.00 89.44 72 GLY A N 1
ATOM 535 C CA . GLY A 1 72 ? -2.102 -3.728 12.626 1.00 89.44 72 GLY A CA 1
ATOM 536 C C . GLY A 1 72 ? -1.363 -2.854 11.612 1.00 89.44 72 GLY A C 1
ATOM 537 O O . GLY A 1 72 ? -1.781 -1.728 1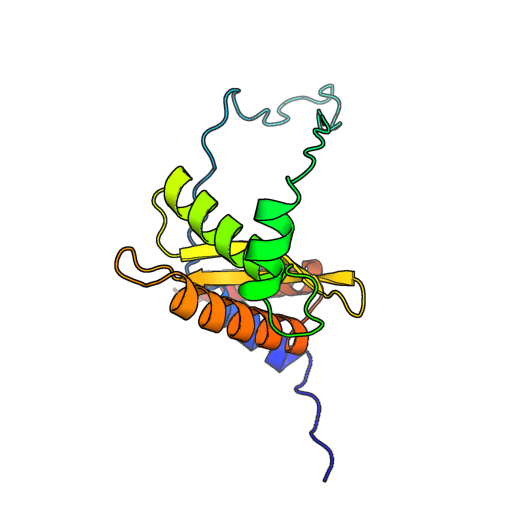1.338 1.00 89.44 72 GLY A O 1
ATOM 538 N N . PHE A 1 73 ? -0.292 -3.374 11.006 1.00 91.38 73 PHE A N 1
ATOM 539 C CA . PHE A 1 73 ? 0.491 -2.683 9.992 1.00 91.38 73 PHE A CA 1
ATOM 540 C C . PHE A 1 73 ? -0.378 -2.223 8.817 1.00 91.38 73 PHE A C 1
ATOM 542 O O . PHE A 1 73 ? -0.315 -1.060 8.421 1.00 91.38 73 PHE A O 1
ATOM 549 N N . LEU A 1 74 ? -1.252 -3.095 8.301 1.00 92.38 74 LEU A N 1
ATOM 550 C CA . LEU A 1 74 ? -2.143 -2.744 7.192 1.00 92.38 74 LEU A CA 1
ATOM 551 C C . LEU A 1 74 ? -3.190 -1.695 7.582 1.00 92.38 74 LEU A C 1
ATOM 553 O O . LEU A 1 74 ? -3.595 -0.898 6.736 1.00 92.38 74 LEU A O 1
ATOM 557 N N . VAL A 1 75 ? -3.596 -1.640 8.856 1.00 94.50 75 VAL A N 1
ATOM 558 C CA . VAL A 1 75 ? -4.495 -0.590 9.362 1.00 94.50 75 VAL A CA 1
ATOM 559 C C . VAL A 1 75 ? -3.789 0.763 9.288 1.00 94.50 75 VAL A C 1
ATOM 561 O O . VAL A 1 75 ? -4.345 1.713 8.736 1.00 94.50 75 VAL A O 1
ATOM 564 N N . PHE A 1 76 ? -2.539 0.843 9.751 1.00 94.00 76 PHE A N 1
ATOM 565 C CA . PHE A 1 76 ? -1.733 2.061 9.643 1.00 94.00 76 PHE A CA 1
ATOM 566 C C . PHE A 1 76 ? -1.391 2.428 8.206 1.00 94.00 76 PHE A C 1
ATOM 568 O O . PHE A 1 76 ? -1.463 3.601 7.855 1.00 94.00 76 PHE A O 1
ATOM 575 N N . LEU A 1 77 ? -1.070 1.450 7.361 1.00 94.44 77 LEU A N 1
ATOM 576 C CA . LEU A 1 77 ? -0.804 1.687 5.946 1.00 94.44 77 LEU A CA 1
ATOM 577 C C . LEU A 1 77 ? -2.040 2.266 5.248 1.00 94.44 77 LEU A C 1
ATOM 579 O O . LEU A 1 77 ? -1.929 3.228 4.493 1.00 94.44 77 LEU A O 1
ATOM 583 N N . THR A 1 78 ? -3.227 1.746 5.570 1.00 95.19 78 THR A N 1
ATOM 584 C CA . THR A 1 78 ? -4.507 2.276 5.082 1.00 95.19 78 THR A CA 1
ATOM 585 C C . THR A 1 78 ? -4.749 3.699 5.587 1.00 95.19 78 THR A C 1
ATOM 587 O O . THR A 1 78 ? -5.077 4.586 4.801 1.00 95.19 78 THR A O 1
ATOM 590 N N . ALA A 1 79 ? -4.538 3.955 6.881 1.00 94.94 79 ALA A N 1
ATOM 591 C CA . ALA A 1 79 ? -4.654 5.297 7.451 1.00 94.94 79 ALA A CA 1
ATOM 592 C C . ALA A 1 79 ? -3.655 6.284 6.823 1.00 94.94 79 ALA A C 1
ATOM 594 O O . ALA A 1 79 ? -3.997 7.441 6.587 1.00 94.94 79 ALA A O 1
ATOM 595 N N . PHE A 1 80 ? -2.447 5.825 6.492 1.00 94.88 80 PHE A N 1
ATOM 596 C CA . PHE A 1 80 ? -1.425 6.630 5.834 1.00 94.88 80 PHE A CA 1
ATOM 597 C C . PHE A 1 80 ? -1.804 6.975 4.388 1.00 94.88 80 PHE A C 1
ATOM 599 O O . PHE A 1 80 ? -1.653 8.127 3.991 1.00 94.88 80 PHE A O 1
ATOM 606 N N . VAL A 1 81 ? -2.394 6.042 3.628 1.00 94.69 81 VAL A N 1
ATOM 607 C CA . VAL A 1 81 ? -2.980 6.335 2.302 1.00 94.69 81 VAL A CA 1
ATOM 608 C C . VAL A 1 81 ? -4.039 7.437 2.404 1.00 94.69 81 VAL A C 1
ATOM 610 O O . VAL A 1 81 ? -4.009 8.393 1.629 1.00 94.69 81 VAL A O 1
ATOM 613 N N . VAL A 1 82 ? -4.945 7.345 3.386 1.00 94.81 82 VAL A N 1
ATOM 614 C CA . VAL A 1 82 ? -5.974 8.374 3.622 1.00 94.81 82 VAL A CA 1
ATOM 615 C C . VAL A 1 82 ? -5.337 9.717 3.972 1.00 94.81 82 VAL A C 1
ATOM 617 O O . VAL A 1 82 ? -5.745 10.742 3.430 1.00 94.81 82 VAL A O 1
ATOM 620 N N . LEU A 1 83 ? -4.331 9.727 4.849 1.00 94.12 83 LEU A N 1
ATOM 621 C CA . LEU A 1 83 ? -3.627 10.945 5.243 1.00 94.12 83 LEU A CA 1
ATOM 622 C C . LEU A 1 83 ? -2.974 11.627 4.036 1.00 94.12 83 LEU A C 1
ATOM 624 O O . LEU A 1 83 ? -3.177 12.821 3.831 1.00 94.12 83 LEU A O 1
ATOM 628 N N . VAL A 1 84 ? -2.240 10.876 3.211 1.00 92.62 84 VAL A N 1
ATOM 629 C CA . VAL A 1 84 ? -1.581 11.419 2.015 1.00 92.62 84 VAL A CA 1
ATOM 630 C C . VAL A 1 84 ? -2.610 11.959 1.025 1.00 92.62 84 VAL A C 1
ATOM 632 O O . VAL A 1 84 ? -2.437 13.070 0.531 1.00 92.62 84 VAL A O 1
ATOM 635 N N . SER A 1 85 ? -3.713 11.241 0.795 1.00 92.25 85 SER A N 1
ATOM 636 C CA . SER A 1 85 ? -4.812 11.729 -0.049 1.00 92.25 85 SER A CA 1
ATOM 637 C C . SER A 1 85 ? -5.418 13.031 0.480 1.00 92.25 85 SER A C 1
ATOM 639 O O . SER A 1 85 ? -5.677 13.952 -0.285 1.00 92.25 85 SER A O 1
ATOM 641 N N . ARG A 1 86 ? -5.587 13.168 1.800 1.00 91.62 86 ARG A N 1
ATOM 642 C CA . ARG A 1 86 ? -6.115 14.398 2.415 1.00 91.62 86 ARG A CA 1
ATOM 643 C C . ARG A 1 86 ? -5.145 15.576 2.340 1.00 91.62 86 ARG A C 1
ATOM 645 O O . ARG A 1 86 ? -5.605 16.708 2.255 1.00 91.62 86 ARG A O 1
ATOM 652 N N . LEU A 1 87 ? -3.838 15.319 2.379 1.00 91.75 87 LEU A N 1
ATOM 653 C CA . LEU A 1 87 ? -2.804 16.355 2.286 1.00 91.75 87 LEU A CA 1
ATOM 654 C C . LEU A 1 87 ? -2.548 16.816 0.845 1.00 91.75 87 LEU A C 1
ATOM 656 O O . LEU A 1 87 ? -2.247 17.985 0.630 1.00 91.75 87 LEU A O 1
ATOM 660 N N . THR A 1 88 ? -2.649 15.911 -0.128 1.00 89.69 88 THR A N 1
ATOM 661 C CA . THR A 1 88 ? -2.357 16.194 -1.548 1.00 89.69 88 THR A CA 1
ATOM 662 C C . THR A 1 88 ? -3.602 16.523 -2.368 1.00 89.69 88 THR A C 1
ATOM 664 O O . THR A 1 88 ? -3.507 17.235 -3.361 1.00 89.69 88 THR A O 1
ATOM 667 N N . GLY A 1 89 ? -4.768 16.015 -1.963 1.00 89.19 89 GLY A N 1
ATOM 668 C CA . GLY A 1 89 ? -5.977 16.000 -2.786 1.00 89.19 89 GLY A CA 1
ATOM 669 C C . GLY A 1 89 ? -5.991 14.890 -3.844 1.00 89.19 89 GLY A C 1
ATOM 670 O O . GLY A 1 89 ? -6.969 14.791 -4.583 1.00 89.19 89 GLY A O 1
ATOM 671 N N . ASP A 1 90 ? -4.953 14.050 -3.918 1.00 90.38 90 ASP A N 1
ATOM 672 C CA . ASP A 1 90 ? -4.854 12.993 -4.921 1.00 90.38 90 ASP A CA 1
ATOM 673 C C . ASP A 1 90 ? -5.816 11.830 -4.616 1.00 90.38 90 ASP A C 1
ATOM 675 O O . ASP A 1 90 ? -6.013 11.414 -3.466 1.00 90.38 90 ASP A O 1
ATOM 679 N N . GLU A 1 91 ? -6.377 11.261 -5.682 1.00 91.56 91 GLU A N 1
ATOM 680 C CA . GLU A 1 91 ? -7.234 10.067 -5.643 1.00 91.56 91 GLU A CA 1
ATOM 681 C C . GLU A 1 91 ? -6.484 8.782 -6.032 1.00 91.56 91 GLU A C 1
ATOM 683 O O . GLU A 1 91 ? -7.055 7.695 -6.019 1.00 91.56 91 GLU A O 1
ATOM 688 N N . ASP A 1 92 ? -5.197 8.870 -6.364 1.00 92.06 92 ASP A N 1
ATOM 689 C CA . ASP A 1 92 ? -4.358 7.727 -6.727 1.00 92.06 92 ASP A CA 1
ATOM 690 C C . ASP A 1 92 ? -2.994 7.840 -6.052 1.00 92.06 92 ASP A C 1
ATOM 692 O O . ASP A 1 92 ? -2.142 8.629 -6.454 1.00 92.06 92 ASP A O 1
ATOM 696 N N . ILE A 1 93 ? -2.810 7.068 -4.982 1.00 92.44 93 ILE A N 1
ATOM 697 C CA . ILE A 1 93 ? -1.675 7.218 -4.074 1.00 92.44 93 ILE A CA 1
ATOM 698 C C . ILE A 1 93 ? -0.657 6.110 -4.321 1.00 92.44 93 ILE A C 1
ATOM 700 O O . ILE A 1 93 ? -0.993 4.927 -4.255 1.00 92.44 93 ILE A O 1
ATOM 704 N N . ALA A 1 94 ? 0.609 6.481 -4.529 1.00 92.44 94 ALA A N 1
ATOM 705 C CA . ALA A 1 94 ? 1.733 5.548 -4.544 1.00 92.44 94 ALA A CA 1
ATOM 706 C C . ALA A 1 94 ? 2.640 5.729 -3.325 1.00 92.44 94 ALA A C 1
ATOM 708 O O . ALA A 1 94 ? 3.159 6.815 -3.076 1.00 92.44 94 ALA A O 1
ATOM 709 N N . LEU A 1 95 ? 2.879 4.639 -2.599 1.00 92.31 95 LEU A N 1
ATOM 710 C CA . LEU A 1 95 ? 3.701 4.600 -1.393 1.00 92.31 95 LEU A CA 1
ATOM 711 C C . LEU A 1 95 ? 4.825 3.577 -1.533 1.00 92.31 95 LEU A C 1
ATOM 713 O O . LEU A 1 95 ? 4.624 2.483 -2.055 1.00 92.31 95 LEU A O 1
ATOM 717 N N . GLY A 1 96 ? 6.007 3.906 -1.019 1.00 91.56 96 GLY A N 1
ATOM 718 C CA . GLY A 1 96 ? 7.060 2.920 -0.795 1.00 91.56 96 GLY A CA 1
ATOM 719 C C . GLY A 1 96 ? 6.769 2.129 0.476 1.00 91.56 96 GLY A C 1
ATOM 720 O O . GLY A 1 96 ? 6.510 2.717 1.522 1.00 91.56 96 GLY A O 1
ATOM 721 N N . THR A 1 97 ? 6.813 0.805 0.394 1.00 93.56 97 THR A N 1
ATOM 722 C CA . THR A 1 97 ? 6.657 -0.080 1.551 1.00 93.56 97 THR A CA 1
ATOM 723 C C . THR A 1 97 ? 7.590 -1.282 1.432 1.00 93.56 97 THR A C 1
ATOM 725 O O . THR A 1 97 ? 8.246 -1.462 0.405 1.00 93.56 97 THR A O 1
ATOM 728 N N . SER A 1 98 ? 7.676 -2.097 2.478 1.00 92.06 98 SER A N 1
ATOM 729 C CA . SER A 1 98 ? 8.540 -3.276 2.524 1.00 92.06 98 SER A CA 1
ATOM 730 C C . SER A 1 98 ? 7.760 -4.502 2.973 1.00 92.06 98 SER A C 1
ATOM 732 O O . SER A 1 98 ? 6.826 -4.397 3.765 1.00 92.06 98 SER A O 1
ATOM 734 N N . SER A 1 99 ? 8.148 -5.672 2.463 1.00 88.44 99 SER A N 1
ATOM 735 C CA . SER A 1 99 ? 7.589 -6.939 2.930 1.00 88.44 99 SER A CA 1
ATOM 736 C C . SER A 1 99 ? 8.035 -7.224 4.361 1.00 88.44 99 SER A C 1
ATOM 738 O O . SER A 1 99 ? 9.228 -7.159 4.660 1.00 88.44 99 SER A O 1
ATOM 740 N N . GLU A 1 100 ? 7.097 -7.614 5.219 1.00 82.38 100 GLU A N 1
ATOM 741 C CA . GLU A 1 100 ? 7.394 -8.070 6.581 1.00 82.38 100 GLU A CA 1
ATOM 742 C C . GLU A 1 100 ? 8.227 -9.363 6.579 1.00 82.38 100 GLU A C 1
ATOM 744 O O . GLU A 1 100 ? 9.064 -9.569 7.451 1.00 82.38 100 GLU A O 1
ATOM 749 N N . SER A 1 101 ? 8.056 -10.215 5.560 1.00 79.88 101 SER A N 1
ATOM 750 C CA . SER A 1 101 ? 8.690 -11.536 5.507 1.00 79.88 101 SER A CA 1
ATOM 751 C C . SER A 1 101 ? 10.194 -11.502 5.231 1.00 79.88 101 SER A C 1
ATOM 753 O O . SER A 1 101 ? 10.925 -12.373 5.692 1.00 79.88 101 SER A O 1
ATOM 755 N N . ASP A 1 102 ? 10.655 -10.556 4.410 1.00 83.62 102 ASP A N 1
ATOM 756 C CA . ASP A 1 102 ? 12.026 -10.543 3.882 1.00 83.62 102 ASP A CA 1
ATOM 757 C C . ASP A 1 102 ? 12.644 -9.141 3.752 1.00 83.62 102 ASP A C 1
ATOM 759 O O . ASP A 1 102 ? 13.777 -9.004 3.289 1.00 83.62 102 ASP A O 1
ATOM 763 N N . GLY A 1 103 ? 11.915 -8.092 4.144 1.00 87.19 103 GLY A N 1
ATOM 764 C CA . GLY A 1 103 ? 12.380 -6.707 4.113 1.00 87.19 103 GLY A CA 1
ATOM 765 C C . GLY A 1 103 ? 12.518 -6.100 2.715 1.00 87.19 103 GLY A C 1
ATOM 766 O O . GLY A 1 103 ? 12.960 -4.956 2.597 1.00 87.19 103 GLY A O 1
ATOM 767 N N . ARG A 1 104 ? 12.158 -6.811 1.637 1.00 90.94 104 ARG A N 1
ATOM 768 C CA . ARG A 1 104 ? 12.279 -6.271 0.279 1.00 90.94 104 ARG A CA 1
ATOM 769 C C . ARG A 1 104 ? 11.255 -5.169 0.048 1.00 90.94 104 ARG A C 1
ATOM 771 O O . ARG A 1 104 ? 10.059 -5.352 0.270 1.00 90.94 104 ARG A O 1
ATOM 778 N N . SER A 1 105 ? 11.736 -4.039 -0.458 1.00 93.38 105 SER A N 1
ATOM 779 C CA . SER A 1 105 ? 10.895 -2.883 -0.754 1.00 93.38 105 SER A CA 1
ATOM 780 C C . SER A 1 105 ? 10.185 -3.003 -2.099 1.00 93.38 105 SER A C 1
ATOM 782 O O . SER A 1 105 ? 10.762 -3.457 -3.090 1.00 93.38 105 SER A O 1
ATOM 784 N N . PHE A 1 106 ? 8.946 -2.529 -2.143 1.00 93.69 106 PHE A N 1
ATOM 785 C CA . PHE A 1 106 ? 8.128 -2.410 -3.343 1.00 93.69 106 PHE A CA 1
ATOM 786 C C . PHE A 1 106 ? 7.237 -1.163 -3.260 1.00 93.69 106 PHE A C 1
ATOM 788 O O . PHE A 1 106 ? 7.190 -0.476 -2.239 1.00 93.69 106 PHE A O 1
ATOM 795 N N . VAL A 1 107 ? 6.560 -0.837 -4.361 1.00 92.94 107 VAL A N 1
ATOM 796 C CA . VAL A 1 107 ? 5.627 0.297 -4.417 1.00 92.94 107 VAL A CA 1
ATOM 797 C C . VAL A 1 107 ? 4.207 -0.225 -4.272 1.00 92.94 107 VAL A C 1
ATOM 799 O O . VAL A 1 107 ? 3.795 -1.106 -5.016 1.00 92.94 107 VAL A O 1
ATOM 802 N N . LEU A 1 108 ? 3.438 0.335 -3.353 1.00 93.56 108 LEU A N 1
ATOM 803 C CA . LEU A 1 108 ? 2.007 0.113 -3.241 1.00 93.56 108 LEU A CA 1
ATOM 804 C C . LEU A 1 108 ? 1.278 1.256 -3.954 1.00 93.56 108 LEU A C 1
ATOM 806 O O . LEU A 1 108 ? 1.464 2.406 -3.575 1.00 93.56 108 LEU A O 1
ATOM 810 N N . ARG A 1 109 ? 0.450 0.954 -4.960 1.00 93.00 109 ARG A N 1
ATOM 811 C CA . ARG A 1 109 ? -0.431 1.936 -5.615 1.00 93.00 109 ARG A CA 1
ATOM 812 C C . ARG A 1 109 ? -1.877 1.642 -5.242 1.00 93.00 109 ARG A C 1
ATOM 814 O O . ARG A 1 109 ? -2.340 0.523 -5.462 1.00 93.00 109 ARG A O 1
ATOM 821 N N . VAL A 1 110 ? -2.571 2.626 -4.684 1.00 93.69 110 VAL A N 1
ATOM 822 C CA . VAL A 1 110 ? -3.940 2.488 -4.187 1.00 93.69 110 VAL A CA 1
ATOM 823 C C . VAL A 1 110 ? -4.778 3.675 -4.666 1.00 93.69 110 VAL A C 1
ATOM 825 O O . VAL A 1 110 ? -4.575 4.791 -4.186 1.00 93.69 110 VAL A O 1
ATOM 828 N N . PRO A 1 111 ? -5.757 3.443 -5.557 1.00 92.38 111 PRO A N 1
ATOM 829 C CA . PRO A 1 111 ? -6.786 4.434 -5.839 1.00 92.38 111 PRO A CA 1
ATOM 830 C C . PRO A 1 111 ? -7.692 4.597 -4.621 1.00 92.38 111 PRO A C 1
ATOM 832 O O . PRO A 1 111 ? -8.147 3.594 -4.070 1.00 92.38 111 PRO A O 1
ATOM 835 N N . ILE A 1 112 ? -8.025 5.817 -4.235 1.00 91.38 112 ILE A N 1
ATOM 836 C CA . ILE A 1 112 ? -8.941 6.132 -3.142 1.00 91.38 112 ILE A CA 1
ATOM 837 C C . ILE A 1 112 ? -10.159 6.877 -3.689 1.00 91.38 112 ILE A C 1
ATOM 839 O O . ILE A 1 112 ? -10.046 7.731 -4.559 1.00 91.38 112 ILE A O 1
ATOM 843 N N . SER A 1 113 ? -11.341 6.545 -3.176 1.00 89.81 113 SER A N 1
ATOM 844 C CA . SER A 1 113 ? -12.578 7.263 -3.491 1.00 89.81 113 SER A CA 1
ATOM 845 C C . SER A 1 113 ? -13.091 7.952 -2.231 1.00 89.81 113 SER A C 1
ATOM 847 O O . SER A 1 113 ? -13.220 7.315 -1.188 1.00 89.81 113 SER A O 1
ATOM 849 N N . GLN A 1 114 ? -13.416 9.246 -2.311 1.00 81.69 114 GLN A N 1
ATOM 850 C CA . GLN A 1 114 ? -13.826 10.049 -1.143 1.00 81.69 114 GLN A CA 1
ATOM 851 C C . GLN A 1 114 ? -15.122 9.560 -0.465 1.00 81.69 114 GLN A C 1
ATOM 853 O O . GLN A 1 114 ? -15.392 9.912 0.681 1.00 81.69 114 GLN A O 1
ATOM 858 N N . ASN A 1 115 ? -15.926 8.754 -1.160 1.00 88.31 115 ASN A N 1
ATOM 859 C CA . ASN A 1 115 ? -17.175 8.169 -0.664 1.00 88.31 115 ASN A CA 1
ATOM 860 C C . ASN A 1 115 ? -17.022 6.719 -0.160 1.00 88.31 115 ASN A C 1
ATOM 862 O O . ASN A 1 115 ? -18.017 6.089 0.200 1.00 88.31 115 ASN A O 1
ATOM 866 N N . GLU A 1 116 ? -15.807 6.169 -0.155 1.00 92.00 116 GLU A N 1
ATOM 867 C CA . GLU A 1 116 ? -15.540 4.800 0.281 1.00 92.00 116 GLU A CA 1
ATOM 868 C C . GLU A 1 116 ? -15.352 4.716 1.804 1.00 92.00 116 GLU A C 1
ATOM 870 O O . GLU A 1 116 ? -14.773 5.599 2.438 1.00 92.00 116 GLU A O 1
ATOM 875 N N . SER A 1 117 ? -15.842 3.633 2.416 1.00 94.12 117 SER A N 1
ATOM 876 C CA . SER A 1 117 ? -15.619 3.381 3.839 1.00 94.12 117 SER A CA 1
ATOM 877 C C . SER A 1 117 ? -14.190 2.905 4.099 1.00 94.12 117 SER A C 1
ATOM 879 O O . SER A 1 117 ? -13.584 2.218 3.274 1.00 94.12 117 SER A O 1
ATOM 881 N N . PHE A 1 118 ? -13.671 3.190 5.296 1.00 93.31 118 PHE A N 1
ATOM 882 C CA . PHE A 1 118 ? -12.333 2.744 5.696 1.00 93.31 118 PHE A CA 1
ATOM 883 C C . PHE A 1 118 ? -12.161 1.223 5.580 1.00 93.31 118 PHE A C 1
ATOM 885 O O . PHE A 1 118 ? -11.132 0.759 5.106 1.00 93.31 118 PHE A O 1
ATOM 892 N N . ALA A 1 119 ? -13.181 0.442 5.954 1.00 92.00 119 ALA A N 1
ATOM 893 C CA . ALA A 1 119 ? -13.132 -1.017 5.874 1.00 92.00 119 ALA A CA 1
ATOM 894 C C . ALA A 1 119 ? -12.954 -1.518 4.433 1.00 92.00 119 ALA A C 1
ATOM 896 O O . ALA A 1 119 ? -12.174 -2.434 4.183 1.00 92.00 119 ALA A O 1
ATOM 897 N N . LYS A 1 120 ? -13.638 -0.888 3.472 1.00 93.25 120 LYS A N 1
ATOM 898 C CA . LYS A 1 120 ? -13.531 -1.268 2.063 1.00 93.25 120 LYS A CA 1
ATOM 899 C C . LYS A 1 120 ? -12.176 -0.861 1.475 1.00 93.25 120 LYS A C 1
ATOM 901 O O . LYS A 1 120 ? -11.564 -1.649 0.754 1.00 93.25 120 LYS A O 1
ATOM 906 N N . LEU A 1 121 ? -11.669 0.316 1.849 1.00 95.00 121 LEU A N 1
ATOM 907 C CA . LEU A 1 121 ? -10.310 0.729 1.498 1.00 95.00 121 LEU A CA 1
ATOM 908 C C . LEU A 1 121 ? -9.262 -0.222 2.097 1.00 95.00 121 LEU A C 1
ATOM 910 O O . LEU A 1 121 ? -8.345 -0.628 1.391 1.00 95.00 121 LEU A O 1
ATOM 914 N N . TYR A 1 122 ? -9.422 -0.634 3.357 1.00 93.88 122 TYR A N 1
ATOM 915 C CA . TYR A 1 122 ? -8.532 -1.585 4.027 1.00 93.88 122 TYR A CA 1
ATOM 916 C C . TYR A 1 122 ? -8.451 -2.921 3.277 1.00 93.88 122 TYR A C 1
ATOM 918 O O . TYR A 1 122 ? -7.351 -3.415 3.032 1.00 93.88 122 TYR A O 1
ATOM 926 N N . SER A 1 123 ? -9.583 -3.480 2.833 1.00 92.44 123 SER A N 1
ATOM 927 C CA . SER A 1 123 ? -9.584 -4.699 2.012 1.00 92.44 123 SER A CA 1
ATOM 928 C C . SER A 1 123 ? -8.778 -4.520 0.723 1.00 92.44 123 SER A C 1
ATOM 930 O O . SER A 1 123 ? -7.949 -5.365 0.394 1.00 92.44 123 SER A O 1
ATOM 932 N N . ARG A 1 124 ? -8.939 -3.383 0.034 1.00 93.69 124 ARG A N 1
ATOM 933 C CA . ARG A 1 124 ? -8.190 -3.076 -1.196 1.00 93.69 124 ARG A CA 1
ATOM 934 C C . ARG A 1 124 ? -6.696 -2.888 -0.942 1.00 93.69 124 ARG A C 1
ATOM 936 O O . ARG A 1 124 ? -5.883 -3.340 -1.741 1.00 93.69 124 ARG A O 1
ATOM 943 N N . VAL A 1 125 ? -6.328 -2.239 0.162 1.00 94.56 125 VAL A N 1
ATOM 944 C CA . VAL A 1 125 ? -4.928 -2.083 0.585 1.00 94.56 125 VAL A CA 1
ATOM 945 C C . VAL A 1 125 ? -4.313 -3.447 0.891 1.00 94.56 125 VAL A C 1
ATOM 947 O O . VAL A 1 125 ? -3.209 -3.719 0.430 1.00 94.56 125 VAL A O 1
ATOM 950 N N . SER A 1 126 ? -5.031 -4.318 1.602 1.00 92.62 126 SER A N 1
ATOM 951 C CA . SER A 1 126 ? -4.591 -5.683 1.908 1.00 92.62 126 SER A CA 1
ATOM 952 C C . SER A 1 126 ? -4.368 -6.512 0.638 1.00 92.62 126 SER A C 1
ATOM 954 O O . SER A 1 126 ? -3.304 -7.106 0.456 1.00 92.62 126 SER A O 1
ATOM 956 N N . GLU A 1 127 ? -5.313 -6.472 -0.306 1.00 92.81 127 GLU A N 1
ATOM 957 C CA . GLU A 1 127 ? -5.180 -7.138 -1.607 1.00 92.81 127 GLU A CA 1
ATOM 958 C C . GLU A 1 127 ? -4.004 -6.586 -2.422 1.00 92.81 127 GLU A C 1
ATOM 960 O O . GLU A 1 127 ? -3.186 -7.352 -2.936 1.00 92.81 127 GLU A O 1
ATOM 965 N N . ALA A 1 128 ? -3.880 -5.260 -2.519 1.00 93.75 128 ALA A N 1
ATOM 966 C CA . ALA A 1 128 ? -2.785 -4.612 -3.233 1.00 93.75 128 ALA A CA 1
ATOM 967 C C . ALA A 1 128 ? -1.424 -4.922 -2.592 1.00 93.75 128 ALA A C 1
ATOM 969 O O . ALA A 1 128 ? -0.436 -5.113 -3.305 1.00 93.75 128 ALA A O 1
ATOM 970 N N . PHE A 1 129 ? -1.369 -5.026 -1.263 1.00 93.75 129 PHE A N 1
ATOM 971 C CA . PHE A 1 129 ? -0.170 -5.412 -0.530 1.00 93.75 129 PHE A CA 1
ATOM 972 C C . PHE A 1 129 ? 0.212 -6.865 -0.822 1.00 93.75 129 PHE A C 1
ATOM 974 O O . PHE A 1 129 ? 1.349 -7.123 -1.210 1.00 93.75 129 PHE A O 1
ATOM 981 N N . ALA A 1 130 ? -0.734 -7.805 -0.733 1.00 92.00 130 ALA A N 1
ATOM 982 C CA . ALA A 1 130 ? -0.494 -9.216 -1.042 1.00 92.00 130 ALA A CA 1
ATOM 983 C C . ALA A 1 130 ? -0.029 -9.422 -2.497 1.00 92.00 130 ALA A C 1
ATOM 985 O O . ALA A 1 130 ? 0.925 -10.160 -2.759 1.00 92.00 130 ALA A O 1
ATOM 986 N N . GLN A 1 131 ? -0.650 -8.716 -3.448 1.00 91.69 131 GLN A N 1
ATOM 987 C CA . GLN A 1 131 ? -0.204 -8.698 -4.843 1.00 91.69 131 GLN A CA 1
ATOM 988 C C . GLN A 1 131 ? 1.205 -8.112 -4.980 1.00 91.69 131 GLN A C 1
ATOM 990 O O . GLN A 1 131 ? 2.040 -8.659 -5.701 1.00 91.69 131 GLN A O 1
ATOM 995 N N . GLY A 1 132 ? 1.481 -7.015 -4.274 1.00 91.69 132 GLY A N 1
ATOM 996 C CA . GLY A 1 132 ? 2.788 -6.375 -4.254 1.00 91.69 132 GLY A CA 1
ATOM 997 C C . GLY A 1 132 ? 3.885 -7.320 -3.768 1.00 91.69 132 GLY A C 1
ATOM 998 O O . GLY A 1 132 ? 4.904 -7.453 -4.444 1.00 91.69 132 GLY A O 1
ATOM 999 N N . VAL A 1 133 ? 3.628 -8.042 -2.671 1.00 91.62 133 VAL A N 1
ATOM 1000 C CA . VAL A 1 133 ? 4.522 -9.060 -2.096 1.00 91.62 133 VAL A CA 1
ATOM 1001 C C . VAL A 1 133 ? 4.786 -10.208 -3.079 1.00 91.62 133 VAL A C 1
ATOM 1003 O O . VAL A 1 133 ? 5.935 -10.614 -3.271 1.00 91.62 133 VAL A O 1
ATOM 1006 N N . SER A 1 134 ? 3.753 -10.697 -3.768 1.00 90.31 134 SER A N 1
ATOM 1007 C CA . SER A 1 134 ? 3.904 -11.743 -4.791 1.00 90.31 134 SER A CA 1
ATOM 1008 C C . SER A 1 134 ? 4.752 -11.270 -5.986 1.00 90.31 134 SER A C 1
ATOM 1010 O O . SER A 1 134 ? 5.622 -11.983 -6.505 1.00 90.31 134 SER A O 1
ATOM 1012 N N . ASP A 1 135 ? 4.587 -10.009 -6.386 1.00 91.62 135 ASP A N 1
ATOM 1013 C CA . ASP A 1 135 ? 5.236 -9.438 -7.562 1.00 91.62 135 ASP A CA 1
ATOM 1014 C C . ASP A 1 135 ? 6.588 -8.752 -7.275 1.00 91.62 135 ASP A C 1
ATOM 1016 O O . ASP A 1 135 ? 7.187 -8.232 -8.211 1.00 91.62 135 ASP A O 1
ATOM 1020 N N . ILE A 1 136 ? 7.126 -8.758 -6.045 1.00 91.75 136 ILE A N 1
ATOM 1021 C CA . ILE A 1 136 ? 8.363 -8.025 -5.674 1.00 91.75 136 ILE A CA 1
ATOM 1022 C C . ILE A 1 136 ? 9.520 -8.192 -6.672 1.00 91.75 136 ILE A C 1
ATOM 1024 O O . ILE A 1 136 ? 10.137 -9.256 -6.799 1.00 91.75 136 ILE A O 1
ATOM 1028 N N . VAL A 1 137 ? 9.918 -7.083 -7.285 1.00 92.38 137 VAL A N 1
ATOM 1029 C CA . VAL A 1 137 ? 11.127 -6.957 -8.105 1.00 92.38 137 VAL A CA 1
ATOM 1030 C C . VAL A 1 137 ? 12.019 -5.859 -7.525 1.00 92.38 137 VAL A C 1
ATOM 1032 O O . VAL A 1 137 ? 11.499 -4.899 -6.955 1.00 92.38 137 VAL A O 1
ATOM 1035 N N . PRO A 1 138 ? 13.355 -5.938 -7.672 1.00 91.69 138 PRO A N 1
ATOM 1036 C CA . PRO A 1 138 ? 14.229 -4.866 -7.212 1.00 91.69 138 PRO A CA 1
ATOM 1037 C C . PRO A 1 138 ? 13.856 -3.529 -7.866 1.00 91.69 138 PRO A C 1
ATOM 1039 O O . PRO A 1 138 ? 13.830 -3.422 -9.095 1.00 91.69 138 PRO A O 1
ATOM 1042 N N . LEU A 1 139 ? 13.627 -2.492 -7.053 1.00 91.31 139 LEU A N 1
ATOM 1043 C CA . LEU A 1 139 ? 13.191 -1.169 -7.527 1.00 91.31 139 LEU A CA 1
ATOM 1044 C C . LEU A 1 139 ? 14.134 -0.575 -8.581 1.00 91.31 139 LEU A C 1
ATOM 1046 O O . LEU A 1 139 ? 13.692 0.067 -9.533 1.00 91.31 139 LEU A O 1
ATOM 1050 N N . ARG A 1 140 ? 15.443 -0.831 -8.457 1.00 91.12 140 ARG A N 1
ATOM 1051 C CA . ARG A 1 140 ? 16.440 -0.392 -9.442 1.00 91.12 140 ARG A CA 1
ATOM 1052 C C . ARG A 1 140 ? 16.198 -1.023 -10.813 1.00 91.12 140 ARG A C 1
ATOM 1054 O O . ARG A 1 140 ? 16.228 -0.312 -11.813 1.00 91.12 140 ARG A O 1
ATOM 1061 N N . THR A 1 141 ? 15.927 -2.326 -10.842 1.00 92.31 141 THR A N 1
ATOM 1062 C CA . THR A 1 141 ? 15.626 -3.081 -12.064 1.00 92.31 141 THR A CA 1
ATOM 1063 C C . THR A 1 141 ? 14.317 -2.607 -12.683 1.00 92.31 141 THR A C 1
ATOM 1065 O O . THR A 1 141 ? 14.276 -2.345 -13.882 1.00 92.31 141 THR A O 1
ATOM 1068 N N . LEU A 1 142 ? 13.276 -2.413 -11.865 1.00 92.00 142 LEU A N 1
ATOM 1069 C CA . LEU A 1 142 ? 11.984 -1.892 -12.314 1.00 92.00 142 LEU A CA 1
ATOM 1070 C C . LEU A 1 142 ? 12.111 -0.497 -12.936 1.00 92.00 142 LEU A C 1
ATOM 1072 O O . LEU A 1 142 ? 11.606 -0.255 -14.029 1.00 92.00 142 LEU A O 1
ATOM 1076 N N . ARG A 1 143 ? 12.855 0.406 -12.289 1.00 91.62 143 ARG A N 1
ATOM 1077 C CA . ARG A 1 143 ? 13.121 1.749 -12.817 1.00 91.62 143 ARG A CA 1
ATOM 1078 C C . ARG A 1 143 ? 13.815 1.697 -14.176 1.00 91.62 143 ARG A C 1
ATOM 1080 O O . ARG A 1 143 ? 13.400 2.393 -15.097 1.00 91.62 143 ARG A O 1
ATOM 1087 N N . THR A 1 144 ? 14.863 0.883 -14.308 1.00 92.19 144 THR A N 1
ATOM 1088 C CA . THR A 1 144 ? 15.579 0.720 -15.583 1.00 92.19 144 THR A CA 1
ATOM 1089 C C . THR A 1 144 ? 14.667 0.145 -16.666 1.00 92.19 144 THR A C 1
ATOM 1091 O O . THR A 1 144 ? 14.726 0.601 -17.805 1.00 92.19 144 THR A O 1
ATOM 1094 N N . TYR A 1 145 ? 13.801 -0.808 -16.316 1.00 91.88 145 TYR A N 1
ATOM 1095 C CA . TYR A 1 145 ? 12.828 -1.390 -17.236 1.00 91.88 145 TYR A CA 1
ATOM 1096 C C . TYR A 1 145 ? 11.832 -0.339 -17.756 1.00 91.88 145 TYR A C 1
ATOM 1098 O O . TYR A 1 145 ? 11.730 -0.152 -18.968 1.00 91.88 145 TYR A O 1
ATOM 1106 N N . ILE A 1 146 ? 11.190 0.422 -16.860 1.00 90.12 146 ILE A N 1
ATOM 1107 C CA . ILE A 1 146 ? 10.223 1.476 -17.218 1.00 90.12 146 ILE A CA 1
ATOM 1108 C C . ILE A 1 146 ? 10.882 2.577 -18.063 1.00 90.12 146 ILE A C 1
ATOM 1110 O O . ILE A 1 146 ? 10.327 3.007 -19.070 1.00 90.12 146 ILE A O 1
ATOM 1114 N N . GLN A 1 147 ? 12.099 3.013 -17.714 1.00 87.88 147 GLN A N 1
ATOM 1115 C CA . GLN A 1 147 ? 12.836 4.008 -18.509 1.00 87.88 147 GLN A CA 1
ATOM 1116 C C . GLN A 1 147 ? 13.122 3.525 -19.933 1.00 87.88 147 GLN A C 1
ATOM 1118 O O . GLN A 1 147 ? 13.110 4.322 -20.872 1.00 87.88 147 GLN A O 1
ATOM 1123 N N . LYS A 1 148 ? 13.408 2.231 -20.094 1.00 87.75 148 LYS A N 1
ATOM 1124 C CA . LYS A 1 148 ? 13.641 1.619 -21.400 1.00 87.75 148 LYS A CA 1
ATOM 1125 C C . LYS A 1 148 ? 12.338 1.573 -22.207 1.00 87.75 148 LYS A C 1
ATOM 1127 O O . LYS A 1 148 ? 12.344 1.992 -23.359 1.00 87.75 148 LYS A O 1
ATOM 1132 N N . GLU A 1 149 ? 11.238 1.129 -21.596 1.00 83.56 149 GLU A N 1
ATOM 1133 C CA . GLU A 1 149 ? 9.907 1.063 -22.220 1.00 83.56 149 GLU A CA 1
ATOM 1134 C C . GLU A 1 149 ? 9.430 2.448 -22.690 1.00 83.56 149 GLU A C 1
ATOM 1136 O O . GLU A 1 149 ? 9.109 2.617 -23.865 1.00 83.56 149 GLU A O 1
ATOM 1141 N N . ASN A 1 150 ? 9.521 3.468 -21.830 1.00 80.69 150 ASN A N 1
ATOM 1142 C CA . ASN A 1 150 ? 9.116 4.836 -22.167 1.00 80.69 150 ASN A CA 1
ATOM 1143 C C . ASN A 1 150 ? 9.964 5.434 -23.302 1.00 80.69 150 ASN A C 1
ATOM 1145 O O . ASN A 1 150 ? 9.438 6.122 -24.173 1.00 80.69 150 ASN A O 1
ATOM 1149 N N . LYS A 1 151 ? 11.278 5.158 -23.343 1.00 72.81 151 LYS A N 1
ATOM 1150 C CA . LYS A 1 151 ? 12.130 5.585 -24.468 1.00 72.81 151 LYS A CA 1
ATOM 1151 C C . LYS A 1 151 ? 11.708 4.932 -25.787 1.00 72.81 151 LYS A C 1
ATOM 1153 O O . LYS A 1 151 ? 11.754 5.595 -26.818 1.00 72.81 151 LYS A O 1
ATOM 1158 N N . TYR A 1 152 ? 11.282 3.668 -25.772 1.00 57.78 152 TYR A N 1
ATOM 1159 C CA . TYR A 1 152 ? 10.771 3.004 -26.975 1.00 57.78 152 TYR A CA 1
ATOM 1160 C C . TYR A 1 152 ? 9.397 3.523 -27.414 1.00 57.78 152 TYR A C 1
ATOM 1162 O O . TYR A 1 152 ? 9.136 3.553 -28.615 1.00 57.78 152 TYR A O 1
ATOM 1170 N N . GLU A 1 153 ? 8.536 3.953 -26.487 1.00 58.59 153 GLU A N 1
ATOM 1171 C CA . GLU A 1 153 ? 7.257 4.599 -26.824 1.00 58.59 153 GLU A CA 1
ATOM 1172 C C . GLU A 1 153 ? 7.460 5.983 -27.469 1.00 58.59 153 GLU A C 1
ATOM 1174 O O . GLU A 1 153 ? 6.742 6.323 -28.408 1.00 58.59 153 GLU A O 1
ATOM 1179 N N . VAL A 1 154 ? 8.468 6.754 -27.036 1.00 55.50 154 VAL A N 1
ATOM 1180 C CA . VAL A 1 154 ? 8.789 8.076 -27.615 1.00 55.50 154 VAL A CA 1
ATOM 1181 C C . VAL A 1 154 ? 9.396 7.969 -29.020 1.00 55.50 154 VAL A C 1
ATOM 1183 O O . VAL A 1 154 ? 9.121 8.815 -29.858 1.00 55.50 154 VAL A O 1
ATOM 1186 N N . VAL A 1 155 ? 10.191 6.933 -29.306 1.00 48.84 155 VAL A N 1
ATOM 1187 C CA . VAL A 1 155 ? 10.861 6.753 -30.615 1.00 48.84 155 VAL A CA 1
ATOM 1188 C C . VAL A 1 155 ? 9.920 6.202 -31.702 1.00 48.84 155 VAL A C 1
ATOM 1190 O O . VAL A 1 155 ? 10.245 6.259 -32.884 1.00 48.84 155 VAL A O 1
ATOM 1193 N N . LYS A 1 156 ? 8.757 5.650 -31.329 1.00 47.47 156 LYS A N 1
ATOM 1194 C CA . LYS A 1 156 ? 7.760 5.098 -32.268 1.00 47.47 156 LYS A CA 1
ATOM 1195 C C . LYS A 1 156 ? 6.669 6.091 -32.702 1.00 47.47 156 LYS A C 1
ATOM 1197 O O . LYS A 1 156 ? 5.792 5.691 -33.467 1.00 47.47 156 LYS A O 1
ATOM 1202 N N . ARG A 1 157 ? 6.690 7.327 -32.203 1.00 43.03 157 ARG A N 1
ATOM 1203 C CA . ARG A 1 157 ? 5.815 8.422 -32.649 1.00 43.03 157 ARG A CA 1
ATOM 1204 C C . ARG A 1 157 ? 6.574 9.345 -33.587 1.00 43.03 157 ARG A C 1
ATOM 1206 O O . ARG A 1 157 ? 5.912 9.865 -34.507 1.00 43.03 157 ARG A O 1
#

Mean predicted aligned error: 8.4 Å

pLDDT: mean 83.45, std 14.51, range [32.97, 95.19]

Solvent-accessible surface area (backbone atoms only — not comparable to full-atom values): 10013 Å² total; per-residue (Å²): 138,80,82,76,74,76,49,73,66,56,34,47,50,51,48,46,61,74,55,56,90,68,68,80,79,76,74,89,62,100,63,80,83,81,70,82,86,54,100,80,62,75,88,66,80,89,80,86,89,85,87,84,84,78,52,72,68,57,52,54,51,41,56,68,75,25,57,94,92,50,90,32,58,64,57,52,52,38,52,48,53,52,49,51,27,73,72,63,69,50,50,55,47,74,42,86,45,58,38,90,90,75,61,54,51,44,70,44,72,47,77,56,61,97,87,60,54,69,71,61,51,37,53,51,47,52,51,45,47,55,51,40,61,74,46,62,55,60,60,69,58,49,52,54,50,46,55,52,53,54,52,54,58,62,74,75,110

Nearest PDB structures (foldseek):
  3a2e-assembly2_B  TM=4.155E-01  e=8.698E-01  Ginkgo biloba
  3t9q-assembly1_B  TM=2.379E-01  e=2.840E+00  Bacillus subtilis
  3t91-assembly1_B  TM=3.219E-01  e=9.868E+00  Bacillus subtilis

Secondary structure (DSSP, 8-state):
-------HHHHHHHHHHHTTT---PPPP-SS------STTS-----------PPPHHHHHHHHHHSPTT--SHHHHHHHHHHHHHHHH--SEEEEEEE-TTT--EEEEEEE--TT--HHHHHHHHHHHHHHHHHH---HHHHHHHHHHHHHHHHHT-

Foldseek 3Di:
DDDDQPDLVVLLVVVLVVCPPDDDFDFDDPDDPPPVPDPPPPPDDPDDDDDDDDDPVVVVVLCVLDDVPDPSVLVVVLVVQVVVCVRRVDQWDKDWDADPVPRQIFIQIAGHDPPDDSSVSSVRSVVSVVVRVSSGDHPVVSVVSSVVVVVVVVVVD